Protein AF-W1YF87-F1 (afdb_monomer_lite)

Organism: NCBI:txid408170

Foldseek 3Di:
DPPCPPLDPDFDFDDDPVLVVLVCCLPPPPDPPVVNVVSVVVNLVRTPCNVSVVVSVVVVPDQDPVNVVVVVCVVDVPDPDDLVNVCVVVVHDSVVSVD

Secondary structure (DSSP, 8-state):
------------B---HHHHHHHHHHHHS---HHHHHHHHHHHHTTBS-HHHHHHHHHHHHSPPHHHHHHHHHHTTTTS---HHHHHHHHT--HHHHH-

pLDDT: mean 86.87, std 12.49, range [34.56, 96.69]

Radius of gyration: 20.49 Å; chains: 1; bounding box: 35×40×52 Å

Sequence (99 aa):
HKVGSMRSRIFNCTAVRTDTEIFKIITEANVPHHRLIYNITYLLSKVDDIESLVCSLSVSTDSTFTEKLKSIIESDLSKSWRLVDLANVLHMSEVSIRK

Structure (mmCIF, N/CA/C/O backbone):
data_AF-W1YF87-F1
#
_entry.id   AF-W1YF87-F1
#
loop_
_atom_site.group_PDB
_atom_site.id
_atom_site.type_symbol
_atom_site.label_atom_id
_atom_site.label_alt_id
_atom_site.label_comp_id
_atom_site.label_asym_id
_atom_site.label_entity_id
_atom_site.label_seq_id
_atom_site.pdbx_PDB_ins_code
_atom_site.Cartn_x
_atom_site.Cartn_y
_atom_site.Cartn_z
_atom_site.occupancy
_atom_site.B_iso_or_equiv
_atom_site.auth_seq_id
_atom_site.auth_comp_id
_atom_site.auth_asym_id
_atom_site.auth_atom_id
_atom_site.pdbx_PDB_model_num
ATOM 1 N N . HIS A 1 1 ? 2.312 23.766 -12.815 1.00 34.56 1 HIS A N 1
ATOM 2 C CA . HIS A 1 1 ? 1.198 23.009 -12.210 1.00 34.56 1 HIS A CA 1
ATOM 3 C C . HIS A 1 1 ? 1.678 22.325 -10.936 1.00 34.56 1 HIS A C 1
ATOM 5 O O . HIS A 1 1 ? 2.439 21.371 -11.016 1.00 34.56 1 HIS A O 1
ATOM 11 N N . LYS A 1 2 ? 1.296 22.840 -9.759 1.00 38.59 2 LYS A N 1
ATOM 12 C CA . LYS A 1 2 ? 1.503 22.160 -8.470 1.00 38.59 2 LYS A CA 1
ATOM 13 C C . LYS A 1 2 ? 0.487 21.017 -8.369 1.00 38.59 2 LYS A C 1
ATOM 15 O O . LYS A 1 2 ? -0.613 21.230 -7.879 1.00 38.59 2 LYS A O 1
ATOM 20 N N . VAL A 1 3 ? 0.829 19.823 -8.849 1.00 40.91 3 VAL A N 1
ATOM 21 C CA . VAL A 1 3 ? 0.077 18.596 -8.522 1.00 40.91 3 VAL A CA 1
ATOM 22 C C . VAL A 1 3 ? 0.806 17.914 -7.373 1.00 40.91 3 VAL A C 1
ATOM 24 O O . VAL A 1 3 ? 1.470 16.900 -7.515 1.00 40.91 3 VAL A O 1
ATOM 27 N N . GLY A 1 4 ? 0.757 18.580 -6.229 1.00 44.62 4 GLY A N 1
ATOM 28 C CA . GLY A 1 4 ? 1.203 18.061 -4.946 1.00 44.62 4 GLY A CA 1
ATOM 29 C C . GLY A 1 4 ? 0.130 18.386 -3.923 1.00 44.62 4 GLY A C 1
ATOM 30 O O . GLY A 1 4 ? 0.427 18.983 -2.896 1.00 44.62 4 GLY A O 1
ATOM 31 N N . SER A 1 5 ? -1.136 18.107 -4.255 1.00 49.72 5 SER A N 1
ATOM 32 C CA . SER A 1 5 ? -2.175 18.081 -3.231 1.00 49.72 5 SER A CA 1
ATOM 33 C C . SER A 1 5 ? -1.764 16.993 -2.245 1.00 49.72 5 SER A C 1
ATOM 35 O O . SER A 1 5 ? -1.496 15.863 -2.660 1.00 49.72 5 SER A O 1
ATOM 37 N N . MET A 1 6 ? -1.582 17.370 -0.981 1.00 55.81 6 MET A N 1
ATOM 38 C CA . MET A 1 6 ? -1.153 16.498 0.108 1.00 55.81 6 MET A CA 1
ATOM 39 C C . MET A 1 6 ? -2.071 15.276 0.167 1.00 55.81 6 MET A C 1
ATOM 41 O O . MET A 1 6 ? -3.155 15.327 0.738 1.00 55.81 6 MET A O 1
ATOM 45 N N . ARG A 1 7 ? -1.648 14.168 -0.451 1.00 67.50 7 ARG A N 1
ATOM 46 C CA . ARG A 1 7 ? -2.336 12.885 -0.326 1.00 67.50 7 ARG A CA 1
ATOM 47 C C . ARG A 1 7 ? -2.211 12.472 1.129 1.00 67.50 7 ARG A C 1
ATOM 49 O O . ARG A 1 7 ? -1.107 12.134 1.565 1.00 67.50 7 ARG A O 1
ATOM 56 N N . SER A 1 8 ? -3.311 12.536 1.871 1.00 71.19 8 SER A N 1
ATOM 57 C CA . SER A 1 8 ? -3.304 12.064 3.245 1.00 71.19 8 SER A CA 1
ATOM 58 C C . SER A 1 8 ? -2.948 10.580 3.251 1.00 71.19 8 SER A C 1
ATOM 60 O O . SER A 1 8 ? -3.565 9.763 2.563 1.00 71.19 8 SER A O 1
ATOM 62 N N . ARG A 1 9 ? -1.876 10.251 3.967 1.00 81.00 9 ARG A N 1
ATOM 63 C CA . ARG A 1 9 ? -1.455 8.868 4.235 1.00 81.00 9 ARG A CA 1
ATOM 64 C C . ARG A 1 9 ? -1.706 8.480 5.688 1.00 81.00 9 ARG A C 1
ATOM 66 O O . ARG A 1 9 ? -1.487 7.332 6.051 1.00 81.00 9 ARG A O 1
ATOM 73 N N . ILE A 1 10 ? -2.121 9.449 6.502 1.00 88.75 10 ILE A N 1
ATOM 74 C CA . ILE A 1 10 ? -2.411 9.282 7.918 1.00 88.75 10 ILE A CA 1
ATOM 75 C C . ILE A 1 10 ? -3.879 9.626 8.099 1.00 88.75 10 ILE A C 1
ATOM 77 O O . ILE A 1 10 ? -4.314 10.732 7.783 1.00 88.75 10 ILE A O 1
ATOM 81 N N . PHE A 1 11 ? -4.631 8.657 8.593 1.00 91.38 11 PHE A N 1
ATOM 82 C CA . PHE A 1 11 ? -6.057 8.779 8.826 1.00 91.38 11 PHE A CA 1
ATOM 83 C C . PHE A 1 11 ? -6.307 8.651 10.317 1.00 91.38 11 PHE A C 1
ATOM 85 O O . PHE A 1 11 ? -5.789 7.736 10.957 1.00 91.38 11 PHE A O 1
ATOM 92 N N . ASN A 1 12 ? -7.073 9.590 10.859 1.00 91.75 12 ASN A N 1
ATOM 93 C CA . ASN A 1 12 ? -7.441 9.580 12.263 1.00 91.75 12 ASN A CA 1
ATOM 94 C C . ASN A 1 12 ? -8.769 8.843 12.438 1.00 91.75 12 ASN A C 1
ATOM 96 O O . ASN A 1 12 ? -9.621 8.825 11.547 1.00 91.75 12 ASN A O 1
ATOM 100 N N . CYS A 1 13 ? -8.910 8.215 13.595 1.00 91.75 13 CYS A N 1
ATOM 101 C CA . CYS A 1 13 ? -10.166 7.674 14.076 1.00 91.75 13 CYS A CA 1
ATOM 102 C C . CYS A 1 13 ? -10.226 7.889 15.584 1.00 91.75 13 CYS A C 1
ATOM 104 O O . CYS A 1 13 ? -9.199 7.875 16.272 1.00 91.75 13 CYS A O 1
ATOM 106 N N . THR A 1 14 ? -11.433 8.051 16.110 1.00 90.06 14 THR A N 1
ATOM 107 C CA . THR A 1 14 ? -11.637 8.030 17.559 1.00 90.06 14 THR A CA 1
ATOM 108 C C . THR A 1 14 ? -11.819 6.588 18.020 1.00 90.06 14 THR A C 1
ATOM 110 O O . THR A 1 14 ? -12.862 5.978 17.771 1.00 90.06 14 THR A O 1
ATOM 113 N N . ALA A 1 15 ? -10.798 6.052 18.690 1.00 88.25 15 ALA A N 1
ATOM 114 C CA . ALA A 1 15 ? -10.792 4.679 19.178 1.00 88.25 15 ALA A CA 1
ATOM 115 C C . ALA A 1 15 ? -11.467 4.547 20.554 1.00 88.25 15 ALA A C 1
ATOM 117 O O . ALA A 1 15 ? -11.176 5.299 21.487 1.00 88.25 15 ALA A O 1
ATOM 118 N N . VAL A 1 16 ? -12.331 3.545 20.699 1.00 91.69 16 VAL A N 1
ATOM 119 C CA . VAL A 1 16 ? -12.863 3.061 21.979 1.00 91.69 16 VAL A CA 1
ATOM 120 C C . VAL A 1 16 ? -12.183 1.755 22.384 1.00 91.69 16 VAL A C 1
ATOM 122 O O . VAL A 1 16 ? -11.466 1.136 21.604 1.00 91.69 16 VAL A O 1
ATOM 125 N N . ARG A 1 17 ? -12.433 1.292 23.615 1.00 92.06 17 ARG A N 1
ATOM 126 C CA . ARG A 1 17 ? -11.820 0.070 24.160 1.00 92.06 17 ARG A CA 1
ATOM 127 C C . ARG A 1 17 ? -11.929 -1.142 23.218 1.00 92.06 17 ARG A C 1
ATOM 129 O O . ARG A 1 17 ? -10.949 -1.863 23.057 1.00 92.06 17 ARG A O 1
ATOM 136 N N . THR A 1 18 ? -13.089 -1.341 22.592 1.00 91.00 18 THR A N 1
ATOM 137 C CA . THR A 1 18 ? -13.325 -2.434 21.636 1.00 91.00 18 THR A CA 1
ATOM 138 C C . THR A 1 18 ? -12.394 -2.357 20.424 1.00 91.00 18 THR A C 1
ATOM 140 O O . THR A 1 18 ? -11.893 -3.383 19.976 1.00 91.00 18 THR A O 1
ATOM 143 N N . ASP A 1 19 ? -12.104 -1.153 19.929 1.00 91.81 19 ASP A N 1
ATOM 144 C CA . ASP A 1 19 ? -11.222 -0.941 18.777 1.00 91.81 19 ASP A CA 1
ATOM 145 C C . ASP A 1 19 ? -9.791 -1.375 19.118 1.00 91.81 19 ASP A C 1
ATOM 147 O O . ASP A 1 19 ? -9.134 -2.057 18.333 1.00 91.81 19 ASP A O 1
ATOM 151 N N . THR A 1 20 ? -9.332 -1.063 20.334 1.00 90.06 20 THR A N 1
ATOM 152 C CA . THR A 1 20 ? -8.017 -1.479 20.838 1.00 90.06 20 THR A CA 1
ATOM 153 C C . THR A 1 20 ? -7.925 -2.994 21.026 1.00 90.06 20 THR A C 1
ATOM 155 O O . THR A 1 20 ? -6.897 -3.593 20.710 1.00 90.06 20 THR A O 1
ATOM 158 N N . GLU A 1 21 ? -8.990 -3.636 21.516 1.00 91.19 21 GLU A N 1
ATOM 159 C CA . GLU A 1 21 ? -9.058 -5.099 21.644 1.00 91.19 21 GLU A CA 1
ATOM 160 C C . GLU A 1 21 ? -9.014 -5.775 20.263 1.00 91.19 21 GLU A C 1
ATOM 162 O O . GLU A 1 21 ? -8.261 -6.730 20.066 1.00 91.19 21 GLU A O 1
ATOM 167 N N . ILE A 1 22 ? -9.742 -5.239 19.279 1.00 89.81 22 ILE A N 1
ATOM 168 C CA . ILE A 1 22 ? -9.717 -5.720 17.891 1.00 89.81 22 ILE A CA 1
ATOM 169 C C . ILE A 1 22 ? -8.339 -5.515 17.258 1.00 89.81 22 ILE A C 1
ATOM 171 O O . ILE A 1 22 ? -7.817 -6.437 16.631 1.00 89.81 22 ILE A O 1
ATOM 175 N N . PHE A 1 23 ? -7.718 -4.350 17.450 1.00 89.31 23 PHE A N 1
ATOM 176 C CA . PHE A 1 23 ? -6.362 -4.084 16.972 1.00 89.31 23 PHE A CA 1
ATOM 177 C C . PHE A 1 23 ? -5.370 -5.106 17.534 1.00 89.31 23 PHE A C 1
ATOM 179 O O . PHE A 1 23 ? -4.620 -5.715 16.776 1.00 89.31 23 PHE A O 1
ATOM 186 N N . LYS A 1 24 ? -5.443 -5.383 18.841 1.00 89.31 24 LYS A N 1
ATOM 187 C CA . LYS A 1 24 ? -4.607 -6.389 19.505 1.00 89.31 24 LYS A CA 1
ATOM 188 C C . LYS A 1 24 ? -4.807 -7.790 18.921 1.00 89.31 24 LYS A C 1
ATOM 190 O O . LYS A 1 24 ? -3.837 -8.506 18.687 1.00 89.31 24 LYS A O 1
ATOM 195 N N . ILE A 1 25 ? -6.055 -8.174 18.641 1.00 87.50 25 ILE A N 1
ATOM 196 C CA . ILE A 1 25 ? -6.381 -9.449 17.982 1.00 87.50 25 ILE A CA 1
ATOM 197 C C . ILE A 1 25 ? -5.725 -9.532 16.596 1.00 87.50 25 ILE A C 1
ATOM 199 O O . ILE A 1 25 ? -5.212 -10.586 16.234 1.00 87.50 25 ILE A O 1
ATOM 203 N N . ILE A 1 26 ? -5.718 -8.442 15.824 1.00 86.88 26 ILE A N 1
ATOM 204 C CA . ILE A 1 26 ? -5.072 -8.408 14.504 1.00 86.88 26 ILE A CA 1
ATOM 205 C C . ILE A 1 26 ? -3.548 -8.539 14.625 1.00 86.88 26 ILE A C 1
ATOM 207 O O . ILE A 1 26 ? -2.940 -9.232 13.812 1.00 86.88 26 ILE A O 1
ATOM 211 N N . THR A 1 27 ? -2.923 -7.875 15.602 1.00 84.25 27 THR A N 1
ATOM 212 C CA . THR A 1 27 ? -1.456 -7.785 15.693 1.00 84.25 27 THR A CA 1
ATOM 213 C C . THR A 1 27 ? -0.791 -8.941 16.431 1.00 84.25 27 THR A C 1
ATOM 215 O O . THR A 1 27 ? 0.372 -9.229 16.165 1.00 84.25 27 THR A O 1
ATOM 218 N N . GLU A 1 28 ? -1.481 -9.582 17.376 1.00 81.75 28 GLU A N 1
ATOM 219 C CA . GLU A 1 28 ? -0.862 -10.545 18.301 1.00 81.75 28 GLU A CA 1
ATOM 220 C C . GLU A 1 28 ? -1.400 -11.974 18.175 1.00 81.75 28 GLU A C 1
ATOM 222 O O . GLU A 1 28 ? -0.744 -12.912 18.629 1.00 81.75 28 GLU A O 1
ATOM 227 N N . ALA A 1 29 ? -2.583 -12.177 17.593 1.00 71.25 29 ALA A N 1
ATOM 228 C CA . ALA A 1 29 ? -3.200 -13.497 17.546 1.00 71.25 29 ALA A CA 1
ATOM 229 C C . ALA A 1 29 ? -3.011 -14.183 16.185 1.00 71.25 29 ALA A C 1
ATOM 231 O O . ALA A 1 29 ? -3.079 -13.566 15.123 1.00 71.25 29 ALA A O 1
ATOM 232 N N . ASN A 1 30 ? -2.841 -15.509 16.219 1.00 72.31 30 ASN A N 1
ATOM 233 C CA . ASN A 1 30 ? -2.799 -16.360 15.029 1.00 72.31 30 ASN A CA 1
ATOM 234 C C . ASN A 1 30 ? -4.232 -16.595 14.510 1.00 72.31 30 ASN A C 1
ATOM 236 O O . ASN A 1 30 ? -4.810 -17.676 14.645 1.00 72.31 30 ASN A O 1
ATOM 240 N N . VAL A 1 31 ? -4.865 -15.521 14.038 1.00 77.94 31 VAL A N 1
ATOM 241 C CA . VAL A 1 31 ? -6.272 -15.497 13.628 1.00 77.94 31 VAL A CA 1
ATOM 242 C C . VAL A 1 31 ? -6.396 -15.983 12.181 1.00 77.94 31 VAL A C 1
ATOM 244 O O . VAL A 1 31 ? -5.636 -15.536 11.323 1.00 77.94 31 VAL A O 1
ATOM 247 N N . PRO A 1 32 ? -7.383 -16.841 11.854 1.00 82.75 32 PRO A N 1
ATOM 248 C CA . PRO A 1 32 ? -7.645 -17.224 10.471 1.00 82.75 32 PRO A CA 1
ATOM 249 C C . PRO A 1 32 ? -7.863 -16.006 9.560 1.00 82.75 32 PRO A C 1
ATOM 251 O O . PRO A 1 32 ? -8.629 -15.104 9.906 1.00 82.75 32 PRO A O 1
ATOM 254 N N . HIS A 1 33 ? -7.273 -16.020 8.359 1.00 80.38 33 HIS A N 1
ATOM 255 C CA . HIS A 1 33 ? -7.313 -14.901 7.402 1.00 80.38 33 HIS A CA 1
ATOM 256 C C . HIS A 1 33 ? -8.710 -14.313 7.155 1.00 80.38 33 HIS A C 1
ATOM 258 O O . HIS A 1 33 ? -8.867 -13.097 7.094 1.00 80.38 33 HIS A O 1
ATOM 264 N N . HIS A 1 34 ? -9.744 -15.152 7.065 1.00 78.81 34 HIS A N 1
ATOM 265 C CA . HIS A 1 34 ? -11.111 -14.678 6.836 1.00 78.81 34 HIS A CA 1
ATOM 266 C C . HIS A 1 34 ? -11.653 -13.823 7.996 1.00 78.81 34 HIS A C 1
ATOM 268 O O . HIS A 1 34 ? -12.428 -12.903 7.760 1.00 78.81 34 HIS A O 1
ATOM 274 N N . ARG A 1 35 ? -11.237 -14.083 9.244 1.00 80.81 35 ARG A N 1
ATOM 275 C CA . ARG A 1 35 ? -11.626 -13.271 10.411 1.00 80.81 35 ARG A CA 1
ATOM 276 C C . ARG A 1 35 ? -10.833 -11.969 10.492 1.00 80.81 35 ARG A C 1
ATOM 278 O O . ARG A 1 35 ? -11.384 -10.962 10.924 1.00 80.81 35 ARG A O 1
ATOM 285 N N . LEU A 1 36 ? -9.579 -11.974 10.031 1.00 88.44 36 LEU A N 1
ATOM 286 C CA . LEU A 1 36 ? -8.766 -10.758 9.935 1.00 88.44 36 LEU A CA 1
ATOM 287 C C . LEU A 1 36 ? -9.421 -9.717 9.024 1.00 88.44 36 LEU A C 1
ATOM 289 O O . LEU A 1 36 ? -9.449 -8.546 9.386 1.00 88.44 36 LEU A O 1
ATOM 293 N N . ILE A 1 37 ? -10.009 -10.142 7.899 1.00 89.19 37 ILE A N 1
ATOM 294 C CA . ILE A 1 37 ? -10.706 -9.233 6.977 1.00 89.19 37 ILE A CA 1
ATOM 295 C C . ILE A 1 37 ? -11.817 -8.451 7.686 1.00 89.19 37 ILE A C 1
ATOM 297 O O . ILE A 1 37 ? -11.837 -7.229 7.594 1.00 89.19 37 ILE A O 1
ATOM 301 N N . TYR A 1 38 ? -12.678 -9.115 8.464 1.00 89.38 38 TYR A N 1
ATOM 302 C CA . TYR A 1 38 ? -13.776 -8.436 9.160 1.00 89.38 38 TYR A CA 1
ATOM 303 C C . TYR A 1 38 ? -13.268 -7.442 10.206 1.00 89.38 38 TYR A C 1
ATOM 305 O O . TYR A 1 38 ? -13.793 -6.336 10.310 1.00 89.38 38 TYR A O 1
ATOM 313 N N . ASN A 1 39 ? -12.214 -7.808 10.938 1.00 90.38 39 ASN A N 1
ATOM 314 C CA . ASN A 1 39 ? -11.599 -6.940 11.939 1.00 90.38 39 ASN A CA 1
ATOM 315 C C . ASN A 1 39 ? -10.943 -5.704 11.302 1.00 90.38 39 ASN A C 1
ATOM 317 O O . ASN A 1 39 ? -11.098 -4.593 11.804 1.00 90.38 39 ASN A O 1
ATOM 321 N N . ILE A 1 40 ? -10.249 -5.878 10.174 1.00 91.44 40 ILE A N 1
ATOM 322 C CA . ILE A 1 40 ? -9.638 -4.772 9.427 1.00 91.44 40 ILE A CA 1
ATOM 323 C C . ILE A 1 40 ? -10.725 -3.859 8.856 1.00 91.44 40 ILE A C 1
ATOM 325 O O . ILE A 1 40 ? -10.659 -2.648 9.046 1.00 91.44 40 ILE A O 1
ATOM 329 N N . THR A 1 41 ? -11.749 -4.417 8.205 1.00 91.25 41 THR A N 1
ATOM 330 C CA . THR A 1 41 ? -12.871 -3.635 7.664 1.00 91.25 41 THR A CA 1
AT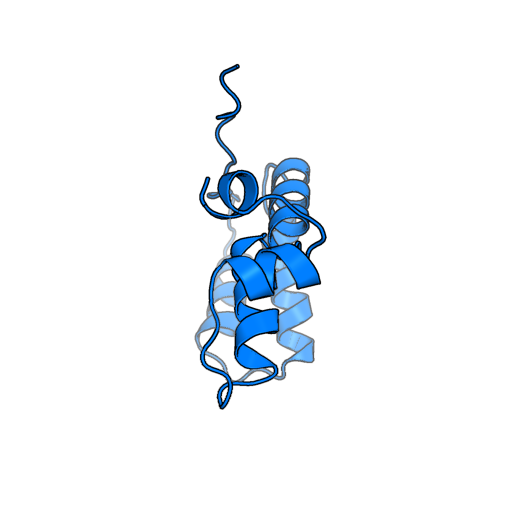OM 331 C C . THR A 1 41 ? -13.584 -2.851 8.761 1.00 91.25 41 THR A C 1
ATOM 333 O O . THR A 1 41 ? -13.909 -1.683 8.556 1.00 91.25 41 THR A O 1
ATOM 336 N N . TYR A 1 42 ? -13.770 -3.451 9.940 1.00 92.56 42 TYR A N 1
ATOM 337 C CA . TYR A 1 42 ? -14.317 -2.755 11.100 1.00 92.56 42 TYR A CA 1
ATOM 338 C C . TYR A 1 42 ? -13.454 -1.552 11.499 1.00 92.56 42 TYR A C 1
ATOM 340 O O . TYR A 1 42 ? -13.979 -0.446 11.583 1.00 92.56 42 TYR A O 1
ATOM 348 N N . LEU A 1 43 ? -12.139 -1.721 11.674 1.00 92.19 43 LEU A N 1
ATOM 349 C CA . LEU A 1 43 ? -11.254 -0.610 12.049 1.00 92.19 43 LEU A CA 1
ATOM 350 C C . LEU A 1 43 ? -11.209 0.493 10.981 1.00 92.19 43 LEU A C 1
ATOM 352 O O . LEU A 1 43 ? -11.243 1.672 11.320 1.00 92.19 43 LEU A O 1
ATOM 356 N N . LEU A 1 44 ? -11.194 0.138 9.693 1.00 93.00 44 LEU A N 1
ATOM 357 C CA . LEU A 1 44 ? -11.245 1.121 8.605 1.00 93.00 44 LEU A CA 1
ATOM 358 C C . LEU A 1 44 ? -12.565 1.907 8.605 1.00 93.00 44 LEU A C 1
ATOM 360 O O . LEU A 1 44 ? -12.559 3.097 8.308 1.00 93.00 44 LEU A O 1
ATOM 364 N N . SER A 1 45 ? -13.681 1.282 9.000 1.00 91.62 45 SER A N 1
ATOM 365 C CA . SER A 1 45 ? -14.982 1.960 9.122 1.00 91.62 45 SER A CA 1
ATOM 366 C C . SER A 1 45 ? -15.028 3.027 10.223 1.00 91.62 45 SER A C 1
ATOM 368 O O . SER A 1 45 ? -15.951 3.837 10.253 1.00 91.62 45 SER A O 1
ATOM 370 N N . LYS A 1 46 ? -14.042 3.039 11.130 1.00 92.88 46 LYS A N 1
ATOM 371 C CA . LYS A 1 46 ? -13.933 4.010 12.227 1.00 92.88 46 LYS A CA 1
ATOM 372 C C . LYS A 1 46 ? -13.197 5.287 11.827 1.00 92.88 46 LYS A C 1
ATOM 374 O O . LYS A 1 46 ? -13.153 6.211 12.631 1.00 92.88 46 LYS A O 1
ATOM 379 N N . VAL A 1 47 ? -12.600 5.331 10.636 1.00 93.56 47 VAL A N 1
ATOM 380 C CA . VAL A 1 47 ? -11.871 6.502 10.138 1.00 93.56 47 VAL A CA 1
ATOM 381 C C . VAL A 1 47 ? -12.828 7.666 9.911 1.00 93.56 47 VAL A C 1
ATOM 383 O O . VAL A 1 47 ? -13.857 7.506 9.258 1.00 93.56 47 VAL A O 1
ATOM 386 N N . ASP A 1 48 ? -12.454 8.840 10.423 1.00 92.75 48 ASP A N 1
ATOM 387 C CA . ASP A 1 48 ? -13.315 10.027 10.409 1.00 92.75 48 ASP A CA 1
ATOM 388 C C . ASP A 1 48 ? -13.580 10.528 8.973 1.00 92.75 48 ASP A C 1
ATOM 390 O O . ASP A 1 48 ? -14.688 10.948 8.648 1.00 92.75 48 ASP A O 1
ATOM 394 N N . ASP A 1 49 ? -12.573 10.440 8.095 1.00 92.75 49 ASP A N 1
ATOM 395 C CA . ASP A 1 49 ? -12.654 10.798 6.671 1.00 92.75 49 ASP A CA 1
ATOM 396 C C . ASP A 1 49 ? -12.554 9.546 5.783 1.00 92.75 49 ASP A C 1
ATOM 398 O O . ASP A 1 49 ? -11.496 9.192 5.244 1.00 92.75 49 ASP A O 1
ATOM 402 N N . ILE A 1 50 ? -13.680 8.839 5.676 1.00 91.19 50 ILE A N 1
ATOM 403 C CA . ILE A 1 50 ? -13.775 7.587 4.921 1.00 91.19 50 ILE A CA 1
ATOM 404 C C . ILE A 1 50 ? -13.604 7.792 3.408 1.00 91.19 50 ILE A C 1
ATOM 406 O O . ILE A 1 50 ? -13.042 6.928 2.736 1.00 91.19 50 ILE A O 1
ATOM 410 N N . GLU A 1 51 ? -14.034 8.931 2.857 1.00 90.88 51 GLU A N 1
ATOM 411 C CA . GLU A 1 51 ? -13.926 9.215 1.421 1.00 90.88 51 GLU A CA 1
ATOM 412 C C . GLU A 1 51 ? -12.465 9.368 0.997 1.00 90.88 51 GLU A C 1
ATOM 414 O O . GLU A 1 51 ? -12.025 8.740 0.025 1.00 90.88 51 GLU A O 1
ATOM 419 N N . SER A 1 52 ? -11.679 10.131 1.764 1.00 91.00 52 SER A N 1
ATOM 420 C CA . SER A 1 52 ? -10.243 10.258 1.519 1.00 91.00 52 SER A CA 1
ATOM 421 C C . SER A 1 52 ? -9.512 8.934 1.723 1.00 91.00 52 SER A C 1
ATOM 423 O O . SER A 1 52 ? -8.571 8.638 0.978 1.00 91.00 52 SER A O 1
ATOM 425 N N . LEU A 1 53 ? -9.936 8.116 2.695 1.00 92.62 53 LEU A N 1
ATOM 426 C CA . LEU A 1 53 ? -9.370 6.783 2.911 1.00 92.62 53 LEU A CA 1
ATOM 427 C C . LEU A 1 53 ? -9.598 5.888 1.692 1.00 92.62 53 LEU A C 1
ATOM 429 O O . LEU A 1 53 ? -8.637 5.324 1.168 1.00 92.62 53 LEU A O 1
ATOM 433 N N . VAL A 1 54 ? -10.840 5.792 1.211 1.00 90.31 54 VAL A N 1
ATOM 434 C CA . VAL A 1 54 ? -11.194 4.982 0.036 1.00 90.31 54 VAL A CA 1
ATOM 435 C C . VAL A 1 54 ? -10.439 5.470 -1.196 1.00 90.31 54 VAL A C 1
ATOM 437 O O . VAL A 1 54 ? -9.814 4.660 -1.876 1.00 90.31 54 VAL A O 1
ATOM 440 N N . CYS A 1 55 ? -10.396 6.781 -1.450 1.00 89.19 55 CYS A N 1
ATOM 441 C CA . CYS A 1 55 ? -9.600 7.339 -2.546 1.00 89.19 55 CYS A CA 1
ATOM 442 C C . CYS A 1 55 ? -8.116 6.951 -2.436 1.00 89.19 55 CYS A C 1
ATOM 444 O O . CYS A 1 55 ? -7.488 6.564 -3.424 1.00 89.19 55 CYS A O 1
ATOM 446 N N . SER A 1 56 ? -7.542 7.027 -1.232 1.00 89.19 56 SER A N 1
ATOM 447 C CA . SER A 1 56 ? -6.139 6.683 -1.004 1.00 89.19 56 SER A CA 1
ATOM 448 C C . SER A 1 56 ? -5.864 5.189 -1.185 1.00 89.19 56 SER A C 1
ATOM 450 O O . SER A 1 56 ? -4.828 4.838 -1.757 1.00 89.19 56 SER A O 1
ATOM 452 N N . LEU A 1 57 ? -6.780 4.315 -0.761 1.00 89.50 57 LEU A N 1
ATOM 453 C CA . LEU A 1 57 ? -6.688 2.867 -0.961 1.00 89.50 57 LEU A CA 1
ATOM 454 C C . LEU A 1 57 ? -6.803 2.496 -2.442 1.00 89.50 57 LEU A C 1
ATOM 456 O O . LEU A 1 57 ? -5.943 1.773 -2.936 1.00 89.50 57 LEU A O 1
ATOM 460 N N . SER A 1 58 ? -7.777 3.052 -3.165 1.00 86.94 58 SER A N 1
ATOM 461 C CA . SER A 1 58 ? -7.972 2.794 -4.600 1.00 86.94 58 SER A CA 1
ATOM 462 C C . SER A 1 58 ? -6.725 3.134 -5.418 1.00 86.94 58 SER A C 1
ATOM 464 O O . SER A 1 58 ? -6.242 2.322 -6.199 1.00 86.94 58 SER 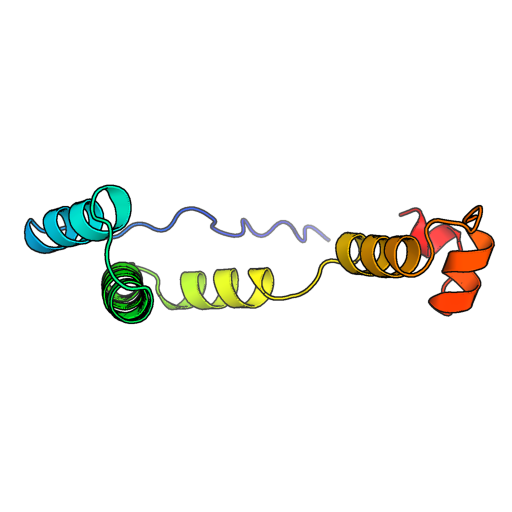A O 1
ATOM 466 N N . VAL A 1 59 ? -6.109 4.292 -5.172 1.00 82.56 59 VAL A N 1
ATOM 467 C CA . VAL A 1 59 ? -4.865 4.659 -5.874 1.00 82.56 59 VAL A CA 1
ATOM 468 C C . VAL A 1 59 ? -3.671 3.808 -5.407 1.00 82.56 59 VAL A C 1
ATOM 470 O O . VAL A 1 59 ? -2.653 3.745 -6.084 1.00 82.56 59 VAL A O 1
ATOM 473 N N . SER A 1 60 ? -3.740 3.167 -4.236 1.00 82.06 60 SER A N 1
ATOM 474 C CA . SER A 1 60 ? -2.685 2.247 -3.774 1.00 82.06 60 SER A CA 1
ATOM 475 C C . SER A 1 60 ? -2.784 0.861 -4.411 1.00 82.06 60 SER A C 1
ATOM 477 O O . SER A 1 60 ? -1.789 0.147 -4.436 1.00 82.06 60 SER A O 1
ATOM 479 N N . THR A 1 61 ? -3.957 0.474 -4.920 1.00 82.31 61 THR A N 1
ATOM 480 C CA . THR A 1 61 ? -4.113 -0.777 -5.678 1.00 82.31 61 THR A CA 1
ATOM 481 C C . THR A 1 61 ? -3.649 -0.656 -7.127 1.00 82.31 61 THR A C 1
ATOM 483 O O . THR A 1 61 ? -3.385 -1.670 -7.771 1.00 82.31 61 THR A O 1
ATOM 486 N N . ASP A 1 62 ? -3.516 0.568 -7.641 1.00 83.50 62 ASP A N 1
ATOM 487 C CA . ASP A 1 62 ? -3.032 0.806 -8.995 1.00 83.50 62 ASP A CA 1
ATOM 488 C C . ASP A 1 62 ? -1.528 0.533 -9.094 1.00 83.50 62 ASP A C 1
ATOM 490 O O . ASP A 1 62 ? -0.718 1.167 -8.418 1.00 83.50 62 ASP A O 1
ATOM 494 N N . SER A 1 63 ? -1.137 -0.367 -10.003 1.00 83.56 63 SER A N 1
ATOM 495 C CA . SER A 1 63 ? 0.277 -0.591 -10.316 1.00 83.56 63 SER A CA 1
ATOM 496 C C . SER A 1 63 ? 0.914 0.701 -10.832 1.00 83.56 63 SER A C 1
ATOM 498 O O . SER A 1 63 ? 0.491 1.262 -11.855 1.00 83.56 63 SER A O 1
ATOM 500 N N . THR A 1 64 ? 1.963 1.145 -10.156 1.00 88.38 64 THR A N 1
ATOM 501 C CA . THR A 1 64 ? 2.796 2.264 -10.582 1.00 88.38 64 THR A CA 1
ATOM 502 C C . THR A 1 64 ? 3.520 1.931 -11.886 1.00 88.38 64 THR A C 1
ATOM 504 O O . THR A 1 64 ? 3.730 0.769 -12.243 1.00 88.38 64 THR A O 1
ATOM 507 N N . PHE A 1 65 ? 3.946 2.960 -12.618 1.00 90.06 65 PHE A N 1
ATOM 508 C CA . PHE A 1 65 ? 4.739 2.765 -13.835 1.00 90.06 65 PHE A CA 1
ATOM 509 C C . PHE A 1 65 ? 6.021 1.955 -13.568 1.00 90.06 65 PHE A C 1
ATOM 511 O O . PHE A 1 65 ? 6.360 1.060 -14.338 1.00 90.06 65 PHE A O 1
ATOM 518 N N . THR A 1 66 ? 6.677 2.200 -12.432 1.00 90.81 66 THR A N 1
ATOM 519 C CA . THR A 1 66 ? 7.860 1.451 -11.990 1.00 90.81 66 THR A CA 1
ATOM 520 C C . THR A 1 66 ? 7.561 -0.029 -11.760 1.00 90.81 66 THR A C 1
ATOM 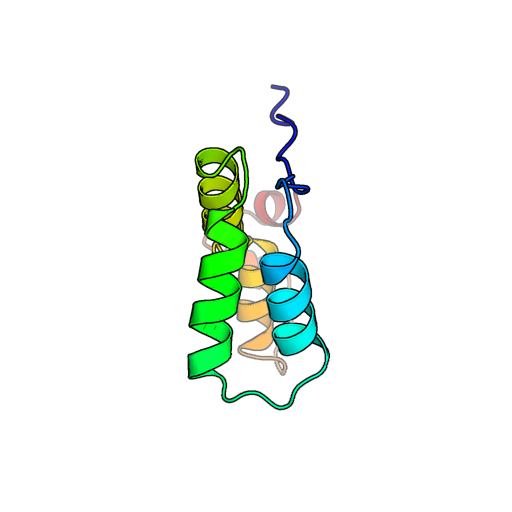522 O O . THR A 1 66 ? 8.349 -0.877 -12.167 1.00 90.81 66 THR A O 1
ATOM 525 N N . GLU A 1 67 ? 6.426 -0.368 -11.146 1.00 91.94 67 GLU A N 1
ATOM 526 C CA . GLU A 1 67 ? 6.025 -1.767 -10.943 1.00 91.94 67 GLU A CA 1
ATOM 527 C C . GLU A 1 67 ? 5.723 -2.469 -12.268 1.00 91.94 67 GLU A C 1
ATOM 529 O O . GLU A 1 67 ? 6.129 -3.615 -12.458 1.00 91.94 67 GLU A O 1
ATOM 534 N N . LYS A 1 68 ? 5.098 -1.769 -13.224 1.00 92.44 68 LYS A N 1
ATOM 535 C CA . LYS A 1 68 ? 4.898 -2.293 -14.585 1.00 92.44 68 LYS A CA 1
ATOM 536 C C . LYS A 1 68 ? 6.229 -2.564 -15.286 1.00 92.44 68 LYS A C 1
ATOM 538 O O . LYS A 1 68 ? 6.407 -3.635 -15.859 1.00 92.44 68 LYS A O 1
ATOM 543 N N . LEU A 1 69 ? 7.178 -1.627 -15.209 1.00 94.00 69 LEU A N 1
ATOM 544 C CA . LEU A 1 69 ? 8.528 -1.811 -15.752 1.00 94.00 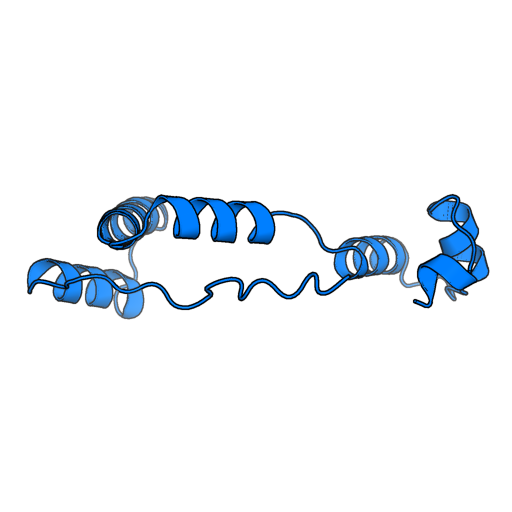69 LEU A CA 1
ATOM 545 C C . LEU A 1 69 ? 9.239 -3.004 -15.116 1.00 94.00 69 LEU A C 1
ATOM 547 O O . LEU A 1 69 ? 9.816 -3.828 -15.822 1.00 94.00 69 LEU A O 1
ATOM 551 N N . LYS A 1 70 ? 9.172 -3.106 -13.788 1.00 94.19 70 LYS A N 1
ATOM 552 C CA . LYS A 1 70 ? 9.759 -4.211 -13.037 1.00 94.19 70 LYS A CA 1
ATOM 553 C C . LYS A 1 70 ? 9.172 -5.550 -13.485 1.00 94.19 70 LYS A C 1
ATOM 555 O O . LYS A 1 70 ? 9.938 -6.447 -13.802 1.00 94.19 70 LYS A O 1
ATOM 560 N N . SER A 1 71 ? 7.849 -5.646 -13.622 1.00 95.31 71 SER A N 1
ATOM 561 C CA . SER A 1 71 ? 7.179 -6.855 -14.115 1.00 95.31 71 SER A CA 1
ATOM 562 C C . SER A 1 71 ? 7.628 -7.257 -15.527 1.00 95.31 71 SER A C 1
ATOM 564 O O . SER A 1 71 ? 7.832 -8.442 -15.780 1.00 95.31 71 SER A O 1
ATOM 566 N N . ILE A 1 72 ? 7.841 -6.294 -16.433 1.00 95.38 72 ILE A N 1
ATOM 567 C CA . ILE A 1 72 ? 8.372 -6.569 -17.780 1.00 95.38 72 ILE A CA 1
ATOM 568 C C . ILE A 1 72 ? 9.789 -7.143 -17.692 1.00 95.38 72 ILE A C 1
ATOM 570 O O . ILE A 1 72 ? 10.071 -8.161 -18.316 1.00 95.38 72 ILE A O 1
ATOM 574 N N . ILE A 1 73 ? 10.670 -6.528 -16.902 1.00 95.62 73 ILE A N 1
ATOM 575 C CA . ILE A 1 73 ? 12.056 -6.991 -16.741 1.00 95.62 73 ILE A CA 1
ATOM 576 C C . ILE A 1 73 ? 12.092 -8.385 -16.099 1.00 95.62 73 ILE A C 1
ATOM 578 O O . ILE A 1 73 ? 12.822 -9.264 -16.552 1.00 95.62 73 ILE A O 1
ATOM 582 N N . GLU A 1 74 ? 11.267 -8.605 -15.076 1.00 96.69 74 GLU A N 1
ATOM 583 C CA . GLU A 1 74 ? 11.168 -9.875 -14.351 1.00 96.69 74 GLU A CA 1
ATOM 584 C C . GLU A 1 74 ? 10.544 -11.003 -15.180 1.00 96.69 74 GLU A C 1
ATOM 586 O O . GLU A 1 74 ? 10.763 -12.170 -14.861 1.00 96.69 74 GLU A O 1
ATOM 591 N N . SER A 1 75 ? 9.826 -10.686 -16.264 1.00 96.69 75 SER A N 1
ATOM 592 C CA . SER A 1 75 ? 9.294 -11.702 -17.182 1.00 96.69 75 SER A CA 1
ATOM 593 C C . SER A 1 75 ? 10.388 -12.498 -17.905 1.00 96.69 75 SER A C 1
ATOM 595 O O . SER A 1 75 ? 10.147 -13.637 -18.299 1.00 96.69 75 SER A O 1
ATOM 597 N N . ASP A 1 76 ? 11.592 -11.930 -18.040 1.00 96.25 76 ASP A N 1
ATOM 598 C CA . ASP A 1 76 ? 12.765 -12.615 -18.581 1.00 96.25 76 ASP A CA 1
ATOM 599 C C . ASP A 1 76 ? 14.056 -12.029 -17.994 1.00 96.25 76 ASP A C 1
ATOM 601 O O . ASP A 1 76 ? 14.662 -11.104 -18.538 1.00 96.25 76 ASP A O 1
ATOM 605 N N . LEU A 1 77 ? 14.507 -12.604 -16.879 1.00 96.19 77 LEU A N 1
ATOM 606 C CA . LEU A 1 77 ? 15.751 -12.206 -16.215 1.00 96.19 77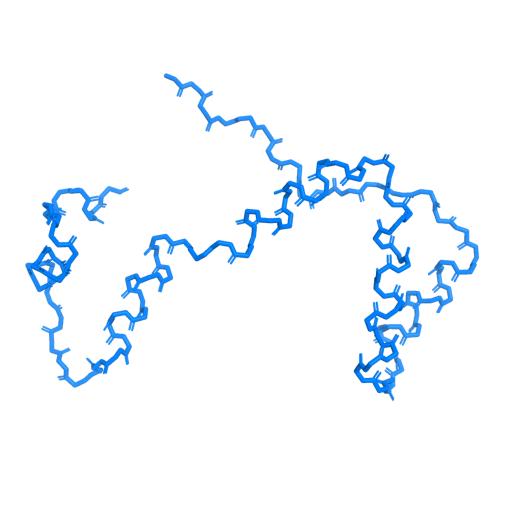 LEU A CA 1
ATOM 607 C C . LEU A 1 77 ? 17.020 -12.678 -16.948 1.00 96.19 77 LEU A C 1
ATOM 609 O O . LEU A 1 77 ? 18.120 -12.282 -16.565 1.00 96.19 77 LEU A O 1
ATOM 613 N N . SER A 1 78 ? 16.895 -13.518 -17.982 1.00 96.44 78 SER A N 1
ATOM 614 C CA . SER A 1 78 ? 18.037 -13.960 -18.794 1.00 96.44 78 SER A CA 1
ATOM 615 C C . SER A 1 78 ? 18.417 -12.934 -19.866 1.00 96.44 78 SER A C 1
ATOM 617 O O . SER A 1 78 ? 19.562 -12.896 -20.327 1.00 96.44 78 SER A O 1
ATOM 619 N N . LYS A 1 79 ? 17.474 -12.059 -20.235 1.00 96.38 79 LYS A N 1
ATOM 620 C CA . LYS A 1 79 ? 17.683 -10.984 -21.199 1.00 96.38 79 LYS A CA 1
ATOM 621 C C . LYS A 1 79 ? 18.488 -9.833 -20.592 1.00 96.38 79 LYS A C 1
ATOM 623 O O . LYS A 1 79 ? 18.171 -9.300 -19.531 1.00 96.38 79 LYS A O 1
ATOM 628 N N . SER A 1 80 ? 19.489 -9.358 -21.335 1.00 96.19 80 SER A N 1
ATOM 629 C CA . SER A 1 80 ? 20.147 -8.078 -21.049 1.00 96.19 80 SER A CA 1
ATOM 630 C C . SER A 1 80 ? 19.252 -6.924 -21.512 1.00 96.19 80 SER A C 1
ATOM 632 O O . SER A 1 80 ? 19.314 -6.483 -22.660 1.00 96.19 80 SER A O 1
ATOM 634 N N . TRP A 1 81 ? 18.356 -6.482 -20.631 1.00 95.88 81 TRP A N 1
ATOM 635 C CA . TRP A 1 81 ? 17.403 -5.411 -20.914 1.00 95.88 81 TRP A CA 1
ATOM 636 C C . TRP A 1 81 ? 18.097 -4.070 -21.163 1.00 95.88 81 TRP A C 1
ATOM 638 O O . TRP A 1 81 ? 18.877 -3.592 -20.339 1.00 95.88 81 TRP A O 1
ATOM 648 N N . ARG A 1 82 ? 17.764 -3.421 -22.282 1.00 95.69 82 ARG A N 1
ATOM 649 C CA . ARG A 1 82 ? 18.162 -2.042 -22.592 1.00 95.69 82 ARG A CA 1
ATOM 650 C C . ARG A 1 82 ? 16.936 -1.139 -22.670 1.00 95.69 82 ARG A C 1
ATOM 652 O O . ARG A 1 82 ? 15.811 -1.595 -22.854 1.00 95.69 82 ARG A O 1
ATOM 659 N N . LEU A 1 83 ? 17.156 0.172 -22.586 1.00 94.25 83 LEU A N 1
ATOM 660 C CA . LEU A 1 83 ? 16.066 1.152 -22.631 1.00 94.25 83 LEU A CA 1
ATOM 661 C C . LEU A 1 83 ? 15.269 1.084 -23.947 1.00 94.25 83 LEU A C 1
ATOM 663 O O . LEU A 1 83 ? 14.047 1.198 -23.918 1.00 94.25 83 LEU A O 1
ATOM 667 N N . VAL A 1 84 ? 15.942 0.793 -25.065 1.00 94.88 84 VAL A N 1
ATOM 668 C CA . VAL A 1 84 ? 15.302 0.562 -26.369 1.00 94.88 84 VAL A CA 1
ATOM 669 C C . VAL A 1 84 ? 14.348 -0.638 -26.355 1.00 94.88 84 VAL A C 1
ATOM 671 O O . VAL A 1 84 ? 13.306 -0.607 -27.004 1.00 94.88 84 VAL A O 1
ATOM 674 N N . ASP A 1 85 ? 14.654 -1.690 -25.586 1.00 95.50 85 ASP A N 1
ATOM 675 C CA . ASP A 1 85 ? 13.770 -2.851 -25.456 1.00 95.50 85 ASP A CA 1
ATOM 676 C C . ASP A 1 85 ? 12.463 -2.453 -24.766 1.00 95.50 85 ASP A C 1
ATOM 678 O O . ASP A 1 85 ? 11.381 -2.807 -25.229 1.00 95.50 85 ASP A O 1
ATOM 682 N N . LEU A 1 86 ? 12.563 -1.669 -23.691 1.00 95.12 86 LEU A N 1
ATOM 683 C CA . LEU A 1 86 ? 11.407 -1.163 -22.949 1.00 95.12 86 LEU A CA 1
ATOM 684 C C . LEU A 1 86 ? 10.596 -0.162 -23.780 1.00 95.12 86 LEU A C 1
ATOM 686 O O . LEU A 1 86 ? 9.370 -0.211 -23.758 1.00 95.12 86 LEU A O 1
ATOM 690 N N . ALA A 1 87 ? 11.264 0.700 -24.552 1.00 94.94 87 ALA A N 1
ATOM 691 C CA . ALA A 1 87 ? 10.627 1.621 -25.494 1.00 94.94 87 ALA A CA 1
ATOM 692 C C . ALA A 1 87 ? 9.778 0.883 -26.534 1.00 94.94 87 ALA A C 1
ATOM 694 O O . ALA A 1 87 ? 8.638 1.270 -26.796 1.00 94.94 87 ALA A O 1
ATOM 695 N N . ASN A 1 88 ? 10.305 -0.221 -27.065 1.00 94.38 88 ASN A N 1
ATOM 696 C CA . ASN A 1 88 ? 9.596 -1.062 -28.021 1.00 94.38 88 ASN A CA 1
ATOM 697 C C . ASN A 1 88 ? 8.403 -1.787 -27.387 1.00 94.38 88 ASN A C 1
ATOM 699 O O . ASN A 1 88 ? 7.332 -1.804 -27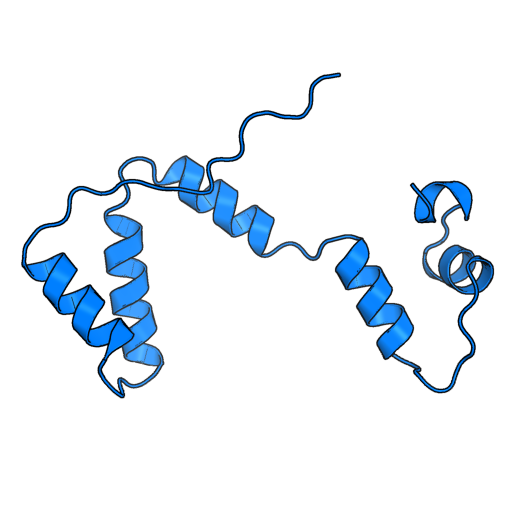.985 1.00 94.38 88 ASN A O 1
ATOM 703 N N . VAL A 1 89 ? 8.566 -2.350 -26.183 1.00 95.06 89 VAL A N 1
ATOM 704 C CA . VAL A 1 89 ? 7.490 -3.068 -25.470 1.00 95.06 89 VAL A CA 1
ATOM 705 C C . VAL A 1 89 ? 6.358 -2.129 -25.056 1.00 95.06 89 VAL A C 1
ATOM 707 O O . VAL A 1 89 ? 5.189 -2.480 -25.170 1.00 95.06 89 VAL A O 1
ATOM 710 N N . LEU A 1 90 ? 6.694 -0.937 -24.566 1.00 92.38 90 LEU A N 1
ATOM 711 C CA . LEU A 1 90 ? 5.714 0.030 -24.073 1.00 92.38 90 LEU A CA 1
ATOM 712 C C . LEU A 1 90 ? 5.139 0.924 -25.177 1.00 92.38 90 LEU A C 1
ATOM 714 O O . LEU A 1 90 ? 4.197 1.665 -24.911 1.00 92.38 90 LEU A O 1
ATOM 718 N N . HIS A 1 91 ? 5.706 0.888 -26.387 1.00 93.88 91 HIS A N 1
ATOM 719 C CA . HIS A 1 91 ? 5.414 1.831 -27.472 1.00 93.88 91 HIS A CA 1
ATOM 720 C C . HIS A 1 91 ? 5.581 3.299 -27.038 1.00 93.88 91 HIS A C 1
ATOM 722 O O . HIS A 1 91 ? 4.781 4.173 -27.374 1.00 93.88 91 HIS A O 1
ATOM 728 N N . MET A 1 92 ? 6.638 3.575 -26.270 1.00 93.50 92 MET A N 1
ATOM 729 C CA . MET A 1 92 ? 6.943 4.896 -25.714 1.00 93.50 92 MET A CA 1
ATOM 730 C C . MET A 1 92 ? 8.367 5.315 -26.065 1.00 93.50 92 MET A C 1
ATOM 732 O O . MET A 1 92 ? 9.249 4.480 -26.239 1.00 93.50 92 MET A O 1
ATOM 736 N N . SER A 1 93 ? 8.623 6.624 -26.127 1.00 94.31 93 SER A N 1
ATOM 737 C CA . SER A 1 93 ? 9.989 7.117 -26.322 1.00 94.31 93 SER A CA 1
ATOM 738 C C . SER A 1 93 ? 10.872 6.805 -25.107 1.00 94.31 93 SER A C 1
ATOM 740 O O . SER A 1 93 ? 10.419 6.886 -23.964 1.00 94.31 93 SER A O 1
ATOM 742 N N . GLU A 1 94 ? 12.161 6.544 -25.332 1.00 93.75 94 GLU A N 1
ATOM 743 C CA . GLU A 1 94 ? 13.133 6.341 -24.246 1.00 93.75 94 GLU A CA 1
ATOM 744 C C . GLU A 1 94 ? 13.193 7.525 -23.270 1.00 93.75 94 GLU A C 1
ATOM 746 O O . GLU A 1 94 ? 13.404 7.353 -22.069 1.00 93.75 94 GLU A O 1
ATOM 751 N N . VAL A 1 95 ? 12.982 8.741 -23.782 1.00 92.62 95 VAL A N 1
ATOM 752 C CA . VAL A 1 95 ? 12.960 9.967 -22.977 1.00 92.62 95 VAL A CA 1
ATOM 753 C C . VAL A 1 95 ? 11.763 9.973 -22.027 1.00 92.62 95 VAL A C 1
ATOM 755 O O . VAL A 1 95 ? 11.902 10.411 -20.890 1.00 92.62 95 VAL A O 1
ATOM 758 N N . SER A 1 96 ? 10.603 9.480 -22.468 1.00 90.19 96 SER A N 1
ATOM 759 C CA . SER A 1 96 ? 9.402 9.363 -21.631 1.00 90.19 96 SER A CA 1
ATOM 760 C C . SER A 1 96 ? 9.567 8.326 -20.526 1.00 90.19 96 SER A C 1
ATOM 762 O O . SER A 1 96 ? 9.052 8.537 -19.440 1.00 90.19 96 SER A O 1
ATOM 764 N N . ILE A 1 97 ? 10.290 7.235 -20.793 1.00 91.06 97 ILE A N 1
ATOM 765 C CA . ILE A 1 97 ? 10.530 6.159 -19.818 1.00 91.06 97 ILE A CA 1
ATOM 766 C C . ILE A 1 97 ? 11.557 6.582 -18.754 1.00 91.06 97 ILE A C 1
ATOM 768 O O . ILE A 1 97 ? 11.501 6.113 -17.623 1.00 91.06 97 ILE A O 1
ATOM 772 N N . ARG A 1 98 ? 12.508 7.457 -19.110 1.00 87.50 98 ARG A N 1
ATOM 773 C CA . ARG A 1 98 ? 13.570 7.926 -18.204 1.00 87.50 98 ARG A CA 1
ATOM 774 C C . ARG A 1 98 ? 13.108 8.994 -17.202 1.00 87.50 98 ARG A C 1
ATOM 776 O O . ARG A 1 98 ? 13.774 9.171 -16.184 1.00 87.50 98 ARG A O 1
ATOM 783 N N . LYS A 1 99 ? 12.062 9.752 -17.540 1.00 79.62 99 LYS A N 1
ATOM 784 C CA . LYS A 1 99 ? 11.490 10.814 -16.698 1.00 79.62 99 LYS A CA 1
ATOM 785 C C . LYS A 1 99 ? 10.629 10.234 -15.586 1.00 79.62 99 LYS A C 1
ATOM 787 O O . LYS A 1 99 ? 10.682 10.821 -14.486 1.00 79.62 99 LYS A O 1
#

InterPro domains:
  IPR018060 AraC-like, DNA binding HTH domain [PS01124] (67-99)